Protein AF-A0A832FDM0-F1 (afdb_monomer_lite)

Foldseek 3Di:
DWDFAFLPDPVCQCVLAPPDRDPVSSVVSSVVCVVQQFGGFTQDDDDDDPPGHFNDDDQFWTWTFIAHPNDTDTDTHGHNPHPDPDPVVVPPDD

Radiu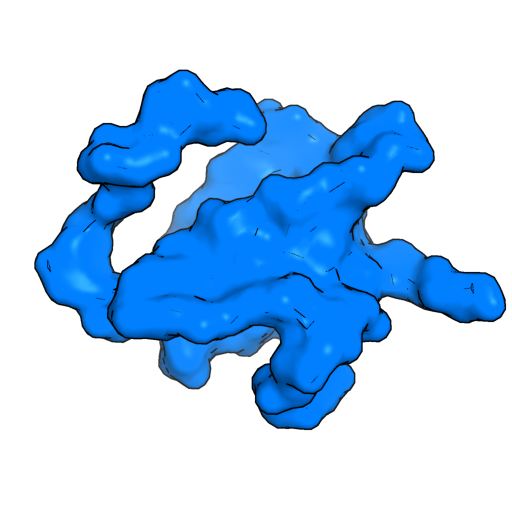s of gyration: 12.21 Å; chains: 1; bounding box: 26×28×33 Å

Structure (mmCIF, N/CA/C/O backbone):
data_AF-A0A832FDM0-F1
#
_entry.id   AF-A0A832FDM0-F1
#
loop_
_atom_site.group_PDB
_atom_site.id
_atom_site.type_symbol
_atom_site.label_atom_id
_atom_site.label_alt_id
_atom_site.label_comp_id
_atom_site.label_asym_id
_atom_site.label_entity_id
_atom_site.label_seq_id
_atom_site.pdbx_PDB_ins_code
_atom_site.Cartn_x
_atom_site.Cartn_y
_atom_site.Cartn_z
_atom_site.occupancy
_atom_site.B_iso_or_equiv
_atom_site.auth_seq_id
_atom_site.auth_comp_id
_atom_site.auth_asym_id
_atom_site.auth_atom_id
_atom_site.pdbx_PDB_model_num
ATOM 1 N N . MET A 1 1 ? -9.076 -12.095 15.304 1.00 57.69 1 MET A N 1
ATOM 2 C CA . MET A 1 1 ? -9.192 -10.662 14.962 1.00 57.69 1 MET A CA 1
ATOM 3 C C . MET A 1 1 ? -7.990 -10.331 14.092 1.00 57.69 1 MET A C 1
ATOM 5 O O . MET A 1 1 ? -6.893 -10.697 14.492 1.00 57.69 1 MET A O 1
ATOM 9 N N . VAL A 1 2 ? -8.180 -9.807 12.879 1.00 76.12 2 VAL A N 1
ATOM 10 C CA . VAL A 1 2 ? -7.055 -9.491 11.978 1.00 76.12 2 VAL A CA 1
ATOM 11 C C . VAL A 1 2 ? -6.505 -8.122 12.373 1.00 76.12 2 VAL A C 1
ATOM 13 O O . VAL A 1 2 ? -7.281 -7.185 12.542 1.00 76.12 2 VAL A O 1
ATOM 16 N N . GLU A 1 3 ? -5.193 -8.027 12.575 1.00 89.00 3 GLU A N 1
ATOM 17 C CA . GLU A 1 3 ? -4.510 -6.776 12.915 1.00 89.00 3 GLU A CA 1
ATOM 18 C C . GLU A 1 3 ? -4.542 -5.808 11.723 1.00 89.00 3 GLU A C 1
ATOM 20 O O . GLU A 1 3 ? -4.231 -6.197 10.594 1.00 89.00 3 GLU A O 1
ATOM 25 N N . VAL A 1 4 ? -4.905 -4.548 11.983 1.00 94.12 4 VAL A N 1
ATOM 26 C CA . VAL A 1 4 ? -4.707 -3.451 11.029 1.00 94.12 4 VAL A CA 1
ATOM 27 C C . VAL A 1 4 ? -3.284 -2.943 11.204 1.00 94.12 4 VAL A C 1
ATOM 29 O O . VAL A 1 4 ? -2.926 -2.425 12.259 1.00 94.12 4 VAL A O 1
ATOM 32 N N . ILE A 1 5 ? -2.478 -3.106 10.164 1.00 95.31 5 ILE A N 1
ATOM 33 C CA . ILE A 1 5 ? -1.091 -2.662 10.119 1.00 95.31 5 ILE A CA 1
ATOM 34 C C . ILE A 1 5 ? -1.087 -1.209 9.620 1.00 95.31 5 ILE A C 1
ATOM 36 O O . ILE A 1 5 ? -1.631 -0.959 8.540 1.00 95.31 5 ILE A O 1
ATOM 40 N N . PRO A 1 6 ? -0.519 -0.248 10.372 1.00 96.25 6 PRO A N 1
ATOM 41 C CA . PRO A 1 6 ? -0.456 1.153 9.953 1.00 96.25 6 PRO A CA 1
ATOM 42 C C . PRO A 1 6 ? 0.206 1.323 8.583 1.00 96.25 6 PRO A C 1
ATOM 44 O O . PRO A 1 6 ? 1.121 0.576 8.237 1.00 96.25 6 PRO A O 1
ATOM 47 N N . ILE A 1 7 ? -0.224 2.321 7.804 1.00 94.81 7 ILE A N 1
ATOM 48 C CA . ILE A 1 7 ? 0.266 2.489 6.424 1.00 94.81 7 ILE A CA 1
ATOM 49 C C . ILE A 1 7 ? 1.766 2.855 6.335 1.00 94.81 7 ILE A C 1
ATOM 51 O O . ILE A 1 7 ? 2.406 2.641 5.309 1.00 94.81 7 ILE A O 1
ATOM 55 N N . GLU A 1 8 ? 2.352 3.346 7.426 1.00 94.06 8 GLU A N 1
ATOM 56 C CA . GLU A 1 8 ? 3.776 3.701 7.526 1.00 94.06 8 GLU A CA 1
ATOM 57 C C . GLU A 1 8 ? 4.648 2.578 8.124 1.00 94.06 8 GLU A C 1
ATOM 59 O O . GLU A 1 8 ? 5.861 2.738 8.275 1.00 94.06 8 GLU A O 1
ATOM 64 N N . ASP A 1 9 ? 4.048 1.436 8.476 1.00 95.19 9 ASP A N 1
ATOM 65 C CA . ASP A 1 9 ? 4.738 0.324 9.129 1.00 95.19 9 ASP A CA 1
ATOM 66 C C . ASP A 1 9 ? 5.810 -0.304 8.218 1.00 95.19 9 ASP A C 1
ATOM 68 O O . ASP A 1 9 ? 5.608 -0.560 7.026 1.00 95.19 9 ASP A O 1
ATOM 72 N N . GLU A 1 10 ? 6.975 -0.612 8.788 1.00 91.69 10 GLU A N 1
ATOM 73 C CA . GLU A 1 10 ? 8.093 -1.177 8.032 1.00 91.69 10 GLU A CA 1
ATOM 74 C C . GLU A 1 10 ? 7.762 -2.522 7.378 1.00 91.69 10 GLU A C 1
ATOM 76 O O . GLU A 1 10 ? 8.275 -2.831 6.299 1.00 91.69 10 GLU A O 1
ATOM 81 N N . ARG A 1 11 ? 6.852 -3.296 7.983 1.00 90.44 11 ARG A N 1
ATOM 82 C CA . ARG A 1 11 ? 6.425 -4.617 7.504 1.00 90.44 11 ARG A CA 1
ATOM 83 C C . ARG A 1 11 ? 5.790 -4.569 6.116 1.00 90.44 11 ARG A C 1
ATOM 85 O O . ARG A 1 11 ? 5.791 -5.584 5.420 1.00 90.44 11 ARG A O 1
ATOM 92 N N . ILE A 1 12 ? 5.261 -3.417 5.698 1.00 92.38 12 ILE A N 1
ATOM 93 C CA . ILE A 1 12 ? 4.539 -3.279 4.427 1.00 92.38 12 ILE A CA 1
ATOM 94 C C . ILE A 1 12 ? 5.302 -2.480 3.369 1.00 92.38 12 ILE A C 1
ATOM 96 O O . ILE A 1 12 ? 4.866 -2.450 2.219 1.00 92.38 12 ILE A O 1
ATOM 100 N N . LYS A 1 13 ? 6.477 -1.922 3.692 1.00 93.94 13 LYS A N 1
ATOM 101 C CA . LYS A 1 13 ? 7.331 -1.180 2.743 1.00 93.94 13 LYS A CA 1
ATOM 102 C C . LYS A 1 13 ? 7.608 -1.967 1.461 1.00 93.94 13 LYS A C 1
ATOM 104 O O . LYS A 1 13 ? 7.411 -1.464 0.355 1.00 93.94 13 LYS A O 1
ATOM 109 N N . SER A 1 14 ? 8.009 -3.230 1.607 1.00 92.25 14 SER A N 1
ATOM 110 C CA . SER A 1 14 ? 8.292 -4.124 0.475 1.00 92.25 14 SER A CA 1
ATOM 111 C C . SER A 1 14 ? 7.040 -4.497 -0.317 1.00 92.25 14 SER A C 1
ATOM 113 O O . SER A 1 14 ? 7.132 -4.780 -1.507 1.00 92.25 14 SER A O 1
ATOM 115 N N . ILE A 1 15 ? 5.870 -4.487 0.324 1.00 94.00 15 ILE A N 1
ATOM 116 C CA . ILE A 1 15 ? 4.593 -4.774 -0.330 1.00 94.00 15 ILE A CA 1
ATOM 117 C C . ILE A 1 15 ? 4.127 -3.560 -1.135 1.00 94.00 15 ILE A C 1
ATOM 119 O O . ILE A 1 15 ? 3.816 -3.702 -2.312 1.00 94.00 15 ILE A O 1
ATOM 123 N N . LEU A 1 16 ? 4.172 -2.353 -0.565 1.00 93.88 16 LEU A N 1
ATOM 124 C CA . LEU A 1 16 ? 3.836 -1.107 -1.270 1.00 93.88 16 LEU A CA 1
ATOM 125 C C . LEU A 1 16 ? 4.789 -0.792 -2.439 1.00 93.88 16 LEU A C 1
ATOM 127 O O . LEU A 1 16 ? 4.460 -0.003 -3.322 1.00 93.88 16 LEU A O 1
ATOM 131 N N . SER A 1 17 ? 5.959 -1.429 -2.470 1.00 93.75 17 SER A N 1
ATOM 132 C CA . SER A 1 17 ? 6.940 -1.335 -3.554 1.00 93.75 17 SER A CA 1
ATOM 133 C C . SER A 1 17 ? 7.182 -2.687 -4.241 1.00 93.75 17 SER A C 1
ATOM 135 O O . SER A 1 17 ? 8.260 -2.954 -4.753 1.00 93.75 17 SER A O 1
ATOM 137 N N . TYR A 1 18 ? 6.194 -3.584 -4.242 1.00 92.69 18 TYR A N 1
ATOM 138 C CA . TYR A 1 18 ? 6.336 -4.909 -4.848 1.00 92.69 18 TYR A CA 1
ATOM 139 C C . TYR A 1 18 ? 6.583 -4.828 -6.372 1.00 92.69 18 TYR A C 1
ATOM 141 O O . TYR A 1 18 ? 5.922 -4.029 -7.040 1.00 92.69 18 TYR A O 1
ATOM 149 N N . PRO A 1 19 ? 7.428 -5.700 -6.964 1.00 90.44 19 PRO A N 1
ATOM 150 C CA . PRO A 1 19 ? 8.161 -6.803 -6.329 1.00 90.44 19 PRO A CA 1
ATOM 151 C C . PRO A 1 19 ? 9.515 -6.424 -5.726 1.00 90.44 19 PRO A C 1
ATOM 153 O O . PRO A 1 19 ? 10.017 -7.161 -4.879 1.00 90.44 19 PRO A O 1
ATOM 156 N N . HIS A 1 20 ? 10.102 -5.302 -6.141 1.00 90.62 20 HIS A N 1
ATOM 157 C CA . HIS A 1 20 ? 11.422 -4.861 -5.697 1.00 90.62 20 HIS A CA 1
ATOM 158 C C . HIS A 1 20 ? 11.320 -3.530 -4.976 1.00 90.62 20 HIS A C 1
ATOM 160 O O . HIS A 1 20 ? 10.811 -2.564 -5.546 1.00 90.62 20 HIS A O 1
ATOM 166 N N . PHE A 1 21 ? 11.861 -3.463 -3.758 1.00 92.31 21 PHE A N 1
ATOM 167 C CA . PHE A 1 21 ? 11.827 -2.232 -2.985 1.00 92.31 21 PHE A CA 1
ATOM 168 C C . PHE A 1 21 ? 12.598 -1.113 -3.692 1.00 92.31 21 PHE A C 1
ATOM 170 O O . PHE A 1 21 ? 13.826 -1.117 -3.757 1.00 92.31 21 PHE A O 1
ATOM 177 N N . LEU A 1 22 ? 11.846 -0.138 -4.193 1.00 93.81 22 LEU A N 1
ATOM 178 C CA . LEU A 1 22 ? 12.339 1.135 -4.693 1.00 93.81 22 LEU A CA 1
ATOM 179 C C . LEU A 1 22 ? 11.796 2.249 -3.804 1.00 93.81 22 LEU A C 1
ATOM 181 O O . LEU A 1 22 ? 10.578 2.418 -3.687 1.00 93.81 22 LEU A O 1
AT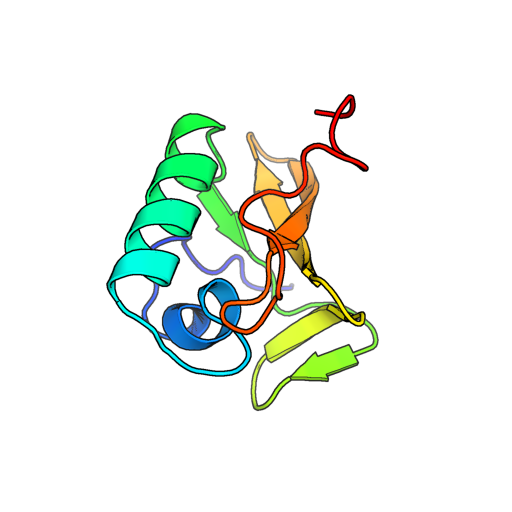OM 185 N N . GLU A 1 23 ? 12.695 3.021 -3.195 1.00 93.50 23 GLU A N 1
ATOM 186 C CA . GLU A 1 23 ? 12.324 4.056 -2.225 1.00 93.50 23 GLU A CA 1
ATOM 187 C C . GLU A 1 23 ? 11.418 5.129 -2.849 1.00 93.50 23 GLU A C 1
ATOM 189 O O . GLU A 1 23 ? 10.401 5.497 -2.267 1.00 93.50 23 GLU A O 1
ATOM 194 N N . ALA A 1 24 ? 11.739 5.585 -4.064 1.00 92.25 24 ALA A N 1
ATOM 195 C CA . ALA A 1 24 ? 10.939 6.583 -4.771 1.00 92.25 24 ALA A CA 1
ATOM 196 C C . ALA A 1 24 ? 9.513 6.084 -5.070 1.00 92.25 24 ALA A C 1
ATOM 198 O O . ALA A 1 24 ? 8.549 6.830 -4.912 1.00 92.25 24 ALA A O 1
ATOM 199 N N . HIS A 1 25 ? 9.372 4.811 -5.457 1.00 93.12 25 HIS A N 1
ATOM 200 C CA . HIS A 1 25 ? 8.065 4.197 -5.697 1.00 93.12 25 HIS A CA 1
ATOM 201 C C . HIS A 1 25 ? 7.272 4.057 -4.394 1.00 93.12 25 HIS A C 1
ATOM 203 O O . HIS A 1 25 ? 6.110 4.445 -4.342 1.00 93.12 25 HIS A O 1
ATOM 209 N N . TYR A 1 26 ? 7.915 3.564 -3.331 1.00 94.19 26 TYR A N 1
ATOM 210 C CA . TYR A 1 26 ? 7.312 3.455 -2.003 1.00 94.19 26 TYR A CA 1
ATOM 211 C C . TYR A 1 26 ? 6.794 4.807 -1.507 1.00 94.19 26 TYR A C 1
ATOM 213 O O . TYR A 1 26 ? 5.629 4.908 -1.139 1.00 94.19 26 TYR A O 1
ATOM 221 N N . LYS A 1 27 ? 7.633 5.852 -1.546 1.00 94.62 27 LYS A N 1
ATOM 222 C CA . LYS A 1 27 ? 7.265 7.204 -1.101 1.00 94.62 27 LYS A CA 1
ATOM 223 C C . LYS A 1 27 ? 6.073 7.749 -1.883 1.00 94.62 27 LYS A C 1
ATOM 225 O O . LYS A 1 27 ? 5.183 8.338 -1.281 1.00 94.62 27 LYS A O 1
ATOM 230 N N . LYS A 1 28 ? 6.033 7.516 -3.199 1.00 93.81 28 LYS A N 1
ATOM 231 C CA . LYS A 1 28 ? 4.900 7.909 -4.042 1.00 93.81 28 LYS A CA 1
ATOM 232 C C . LYS A 1 28 ? 3.615 7.190 -3.628 1.00 93.81 28 LYS A C 1
ATOM 234 O O . LYS A 1 28 ? 2.636 7.851 -3.322 1.00 93.81 28 LYS A O 1
ATOM 239 N N . VAL A 1 29 ? 3.637 5.858 -3.561 1.00 94.00 29 VAL A N 1
ATOM 240 C CA . VAL A 1 29 ? 2.461 5.062 -3.171 1.00 94.00 29 VAL A CA 1
ATOM 241 C C . VAL A 1 29 ? 1.985 5.427 -1.766 1.00 94.00 29 VAL A C 1
ATOM 243 O O . VAL A 1 29 ? 0.788 5.572 -1.551 1.00 94.00 29 VAL A O 1
ATOM 246 N N . LEU A 1 30 ? 2.906 5.595 -0.815 1.00 95.00 30 LEU A N 1
ATOM 247 C CA . LEU A 1 30 ? 2.577 6.014 0.544 1.00 95.00 30 LEU A CA 1
ATOM 248 C C . LEU A 1 30 ? 1.893 7.385 0.548 1.00 95.00 30 LEU A C 1
ATOM 250 O O . LEU A 1 30 ? 0.857 7.535 1.181 1.00 95.00 30 LEU A O 1
ATOM 254 N N . SER A 1 31 ? 2.448 8.359 -0.179 1.00 94.50 31 SER A N 1
ATOM 255 C CA . SER A 1 31 ? 1.858 9.695 -0.303 1.00 94.50 31 SER A CA 1
ATOM 256 C C . SER A 1 31 ? 0.447 9.633 -0.889 1.00 94.50 31 SER A C 1
ATOM 258 O O . SER A 1 31 ? -0.461 10.225 -0.315 1.00 94.50 31 SER A O 1
ATOM 260 N N . ASP A 1 32 ? 0.254 8.882 -1.978 1.00 93.94 32 ASP A N 1
ATOM 261 C CA . ASP A 1 32 ? -1.045 8.733 -2.645 1.00 93.94 32 ASP A CA 1
ATOM 262 C C . ASP A 1 32 ? -2.092 8.122 -1.686 1.00 93.94 32 ASP A C 1
ATOM 264 O O . ASP A 1 32 ? -3.211 8.617 -1.567 1.00 93.94 32 ASP A O 1
ATOM 268 N N . LEU A 1 33 ? -1.730 7.062 -0.952 1.00 94.31 33 LEU A N 1
ATOM 269 C CA . LEU A 1 33 ? -2.631 6.390 -0.007 1.00 94.31 33 LEU A CA 1
ATOM 270 C C . LEU A 1 33 ? -2.960 7.258 1.214 1.00 94.31 33 LEU A C 1
ATOM 272 O O . LEU A 1 33 ? -4.112 7.284 1.652 1.00 94.31 33 LEU A O 1
ATOM 276 N N . THR A 1 34 ? -1.971 7.980 1.742 1.00 93.31 34 THR A N 1
ATOM 277 C CA . THR A 1 34 ? -2.167 8.922 2.848 1.00 93.31 34 THR A CA 1
ATOM 278 C C . THR A 1 34 ? -3.070 10.083 2.434 1.00 93.31 34 THR A C 1
ATOM 280 O O . THR A 1 34 ? -3.945 10.463 3.207 1.00 93.31 34 THR A O 1
ATOM 283 N N . GLU A 1 35 ? -2.926 10.610 1.213 1.00 94.19 35 GLU A N 1
ATOM 284 C CA . GLU A 1 35 ? -3.786 11.680 0.685 1.00 94.19 35 GLU A CA 1
ATOM 285 C C . GLU A 1 35 ? -5.246 11.225 0.518 1.00 94.19 35 GLU A C 1
ATOM 287 O O . GLU A 1 35 ? -6.170 11.977 0.823 1.00 94.19 35 GLU A O 1
ATOM 292 N N . ILE A 1 36 ? -5.467 9.963 0.130 1.00 92.94 36 ILE A N 1
ATOM 293 C CA . ILE A 1 36 ? -6.803 9.340 0.075 1.00 92.94 36 ILE A CA 1
ATOM 294 C C . ILE A 1 36 ? -7.381 9.089 1.487 1.00 92.94 36 ILE A C 1
ATOM 296 O O . ILE A 1 36 ? -8.589 8.909 1.647 1.00 92.94 36 ILE A O 1
ATOM 300 N N . GLY A 1 37 ? -6.543 9.100 2.530 1.00 95.38 37 GLY A N 1
ATOM 301 C CA . GLY A 1 37 ? -6.941 8.890 3.926 1.00 95.38 37 GLY A CA 1
ATOM 302 C C . GLY A 1 37 ? -6.872 7.435 4.393 1.00 95.38 37 GLY A C 1
ATOM 303 O O . GLY A 1 37 ? -7.455 7.084 5.422 1.00 95.38 37 GLY A O 1
ATOM 304 N N . VAL A 1 38 ? -6.181 6.565 3.651 1.00 96.56 38 VAL A N 1
ATOM 305 C CA . VAL A 1 38 ? -5.958 5.174 4.060 1.00 96.56 38 VAL A CA 1
ATOM 306 C C . VAL A 1 38 ? -5.094 5.160 5.317 1.00 96.56 38 VAL A C 1
ATOM 308 O O . VAL A 1 38 ? -3.955 5.615 5.306 1.00 96.56 38 VAL A O 1
ATOM 311 N N . SER A 1 39 ? -5.612 4.591 6.403 1.00 95.50 39 SER A N 1
ATOM 312 C CA . SER A 1 39 ? -4.913 4.557 7.692 1.00 95.50 39 SER A CA 1
ATOM 313 C C . SER A 1 39 ? -4.073 3.293 7.890 1.00 95.50 39 SER A C 1
ATOM 315 O O . SER A 1 39 ? -3.205 3.243 8.760 1.00 95.50 39 SER A O 1
ATOM 317 N N . GLY A 1 40 ? -4.335 2.242 7.113 1.00 96.25 40 GLY A N 1
ATOM 318 C CA . GLY A 1 40 ? -3.606 0.986 7.231 1.00 96.25 40 GLY A CA 1
ATOM 319 C C . GLY A 1 40 ? -4.044 -0.078 6.240 1.00 96.25 40 GLY A C 1
ATOM 320 O O . GLY A 1 40 ? -4.913 0.138 5.397 1.00 96.25 40 GLY A O 1
ATOM 321 N N . VAL A 1 41 ? -3.429 -1.247 6.363 1.00 96.00 41 VAL A N 1
ATOM 322 C CA . VAL A 1 41 ? -3.701 -2.435 5.553 1.00 96.00 41 VAL A CA 1
ATOM 323 C C . VAL A 1 41 ? -3.808 -3.670 6.435 1.00 96.00 41 VAL A C 1
ATOM 325 O O . VAL A 1 41 ? -3.297 -3.713 7.550 1.00 96.00 41 VAL A O 1
ATOM 328 N N . LEU A 1 42 ? -4.458 -4.705 5.925 1.00 95.50 42 LEU A N 1
ATOM 329 C CA . LEU A 1 42 ? -4.599 -5.988 6.590 1.00 95.50 42 LEU A CA 1
ATOM 330 C C . LEU A 1 42 ? -3.882 -7.059 5.772 1.00 95.50 42 LEU A C 1
ATOM 332 O O . LEU A 1 42 ? -4.049 -7.145 4.554 1.00 95.50 42 LEU A O 1
ATOM 336 N N . SER A 1 43 ? -3.118 -7.909 6.457 1.00 94.62 43 SER A N 1
ATOM 337 C CA . SER A 1 43 ? -2.531 -9.112 5.859 1.00 94.62 43 SER A CA 1
ATOM 338 C C . SER A 1 43 ? -3.620 -10.174 5.702 1.00 94.62 43 SER A C 1
ATOM 340 O O . SER A 1 43 ? -3.799 -11.056 6.545 1.00 94.62 43 SER A O 1
ATOM 342 N N . GLN A 1 44 ? -4.405 -10.051 4.634 1.00 93.81 44 GLN A N 1
ATOM 343 C CA . GLN A 1 44 ? -5.557 -10.900 4.358 1.00 93.81 44 GLN A CA 1
ATOM 344 C C . GLN A 1 44 ? -5.738 -11.120 2.853 1.00 93.81 44 GLN A C 1
ATOM 346 O O . GLN A 1 44 ? -5.563 -10.219 2.03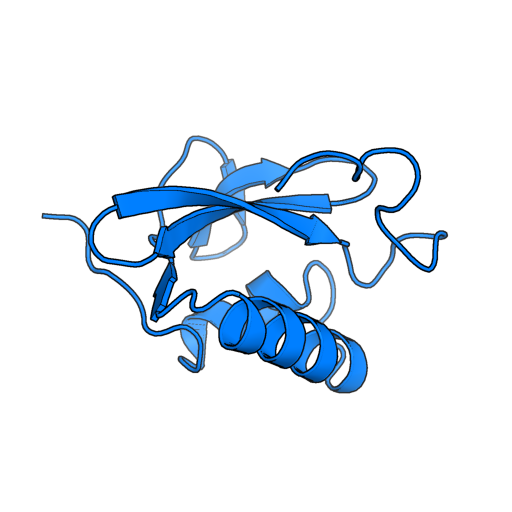7 1.00 93.81 44 GLN A O 1
ATOM 351 N N . GLY A 1 45 ? -6.135 -12.339 2.491 1.00 92.38 45 GLY A N 1
ATOM 352 C CA . GLY A 1 45 ? -6.433 -12.731 1.118 1.00 92.38 45 GLY A CA 1
ATOM 353 C C . GLY A 1 45 ? -5.921 -14.129 0.786 1.00 92.38 45 GLY A C 1
ATOM 354 O O . GLY A 1 45 ? -5.364 -14.825 1.640 1.00 92.38 45 GLY A O 1
ATOM 355 N N . GLY A 1 46 ? -6.154 -14.548 -0.458 1.00 93.44 46 GLY A N 1
ATOM 356 C CA . GLY A 1 46 ? -5.778 -15.876 -0.952 1.00 93.44 46 GLY A CA 1
ATOM 357 C C . GLY A 1 46 ? -4.355 -15.961 -1.508 1.00 93.44 46 GLY A C 1
ATOM 358 O O . GLY A 1 46 ? -3.865 -17.061 -1.745 1.00 93.44 46 GLY A O 1
ATOM 359 N N . VAL A 1 47 ? -3.682 -14.825 -1.720 1.00 93.62 47 VAL A N 1
ATOM 360 C CA . VAL A 1 47 ? -2.351 -14.774 -2.336 1.00 93.62 47 VAL A CA 1
ATOM 361 C C . VAL A 1 47 ? -1.308 -14.409 -1.285 1.00 93.62 47 VAL A C 1
ATOM 363 O O . VAL A 1 47 ? -1.370 -13.334 -0.697 1.00 93.62 47 VAL A O 1
ATOM 366 N N . SER A 1 48 ? -0.320 -15.277 -1.074 1.00 92.94 48 SER A N 1
ATOM 367 C CA . SER A 1 48 ? 0.815 -14.992 -0.188 1.00 92.94 48 SER A CA 1
ATOM 368 C C . SER A 1 48 ? 1.969 -14.356 -0.966 1.00 92.94 48 SER A C 1
ATOM 370 O O . SER A 1 48 ? 2.461 -14.932 -1.938 1.00 92.94 48 SER A O 1
ATOM 372 N N . LEU A 1 49 ? 2.418 -13.183 -0.522 1.00 90.19 49 LEU A N 1
ATOM 373 C CA . LEU A 1 49 ? 3.618 -12.492 -0.986 1.00 90.19 49 LEU A CA 1
ATOM 374 C C . LEU A 1 49 ? 4.604 -12.392 0.181 1.00 90.19 49 LEU A C 1
ATOM 376 O O . LEU A 1 49 ? 4.431 -11.569 1.078 1.00 90.19 49 LEU A O 1
ATOM 380 N N . ALA A 1 50 ? 5.629 -13.250 0.177 1.00 82.12 50 ALA A N 1
ATOM 381 C CA . ALA A 1 50 ? 6.534 -13.432 1.314 1.00 82.12 50 ALA A CA 1
ATOM 382 C C . ALA A 1 50 ? 5.746 -13.653 2.624 1.00 82.12 50 ALA A C 1
ATOM 384 O O . ALA A 1 50 ? 5.070 -14.671 2.759 1.00 82.12 50 ALA A O 1
ATOM 385 N N . ASN A 1 51 ? 5.778 -12.687 3.548 1.00 86.06 51 ASN A N 1
ATOM 386 C CA . ASN A 1 51 ? 5.146 -12.776 4.869 1.00 86.06 51 ASN A CA 1
ATOM 387 C C . ASN A 1 51 ? 3.786 -12.057 4.946 1.00 86.06 51 ASN A C 1
ATOM 389 O O . ASN A 1 51 ? 3.220 -11.920 6.030 1.00 86.06 51 ASN A O 1
ATOM 393 N N . PHE A 1 52 ? 3.263 -11.574 3.817 1.00 92.50 52 PHE A N 1
ATOM 394 C CA . PHE A 1 52 ? 2.043 -10.775 3.763 1.00 92.50 52 PHE A CA 1
ATOM 395 C C . PHE A 1 52 ? 1.012 -11.401 2.819 1.00 92.50 52 PHE A C 1
ATOM 397 O O . PHE A 1 52 ? 1.349 -11.849 1.722 1.00 92.50 52 PHE A O 1
ATOM 404 N N . LYS A 1 53 ? -0.259 -11.434 3.229 1.00 94.69 53 LYS A N 1
ATOM 405 C CA . LYS A 1 53 ? -1.361 -11.931 2.397 1.00 94.69 53 LYS A CA 1
ATOM 406 C C . LYS A 1 53 ? -2.086 -10.778 1.720 1.00 94.69 53 LYS A C 1
ATOM 408 O O . LYS A 1 53 ? -2.423 -9.792 2.364 1.00 94.69 53 LYS A O 1
ATOM 413 N N . VAL A 1 54 ? -2.329 -10.928 0.424 1.00 95.19 54 VAL A N 1
ATOM 414 C CA . VAL A 1 54 ? -2.975 -9.934 -0.436 1.00 95.19 54 VAL A CA 1
ATOM 415 C C . VAL A 1 54 ? -4.195 -10.544 -1.128 1.00 95.19 54 VAL A C 1
ATOM 417 O O . VAL A 1 54 ? -4.293 -11.766 -1.294 1.00 95.19 54 VAL A O 1
ATOM 420 N N . LEU A 1 55 ? -5.131 -9.697 -1.554 1.00 95.56 55 LEU A N 1
ATOM 421 C CA . LEU A 1 55 ? -6.351 -10.113 -2.251 1.00 95.56 55 LEU A CA 1
ATOM 422 C C . LEU A 1 55 ? -6.049 -10.623 -3.665 1.00 95.56 55 LEU A C 1
ATOM 424 O O . LEU A 1 55 ? -6.692 -11.557 -4.135 1.00 95.56 55 LEU A O 1
ATOM 428 N N . GLY A 1 56 ? -5.048 -10.042 -4.332 1.00 93.12 56 GLY A N 1
ATOM 429 C CA . GLY A 1 56 ? -4.651 -10.446 -5.677 1.00 93.12 56 GLY A CA 1
ATOM 430 C C . GLY A 1 56 ? -3.315 -9.861 -6.126 1.00 93.12 56 GLY A C 1
ATOM 431 O O . GLY A 1 56 ? -2.816 -8.889 -5.564 1.00 93.12 56 GLY A O 1
ATOM 432 N N . LYS A 1 57 ? -2.737 -10.450 -7.175 1.00 90.69 57 LYS A N 1
ATOM 433 C CA . LYS A 1 57 ? -1.573 -9.917 -7.898 1.00 90.69 57 LYS A CA 1
ATOM 434 C C . LYS A 1 57 ? -1.739 -10.173 -9.390 1.00 90.69 57 LYS A C 1
ATOM 436 O O . LYS A 1 57 ? -2.250 -11.221 -9.777 1.00 90.69 57 LYS A O 1
ATOM 441 N N . GLY A 1 58 ? -1.268 -9.253 -10.218 1.00 86.56 58 GLY A N 1
ATOM 442 C CA . GLY A 1 58 ? -1.282 -9.389 -11.672 1.00 86.56 58 GLY A CA 1
ATOM 443 C C . GLY A 1 58 ? 0.011 -8.901 -12.312 1.00 86.56 58 GLY A C 1
ATOM 444 O O . GLY A 1 58 ? 0.997 -8.603 -11.631 1.00 86.56 58 GLY A O 1
ATOM 445 N N . CYS A 1 59 ? -0.010 -8.792 -13.640 1.00 83.00 59 CYS A N 1
ATOM 446 C CA . CYS A 1 59 ? 1.116 -8.268 -14.416 1.00 83.00 59 CYS A CA 1
ATOM 447 C C . CYS A 1 59 ? 1.447 -6.815 -14.067 1.00 83.00 59 CYS A C 1
ATOM 449 O O . CYS A 1 59 ? 2.576 -6.393 -14.269 1.00 83.00 59 CYS A O 1
ATOM 451 N N . VAL A 1 60 ? 0.479 -6.054 -13.545 1.00 85.38 60 VAL A N 1
ATOM 452 C CA . VAL A 1 60 ? 0.624 -4.599 -13.432 1.00 85.38 60 VAL A CA 1
ATOM 453 C C . VAL A 1 60 ? 0.401 -4.039 -12.035 1.00 85.38 60 VAL A C 1
ATOM 455 O O . VAL A 1 60 ? 0.713 -2.882 -11.783 1.00 85.38 60 VAL A O 1
ATOM 458 N N . GLY A 1 61 ? -0.127 -4.833 -11.112 1.00 90.25 61 GLY A N 1
ATOM 459 C CA . GLY A 1 61 ? -0.455 -4.355 -9.777 1.00 90.25 61 GLY A CA 1
ATOM 460 C C . GLY A 1 61 ? -0.605 -5.482 -8.771 1.00 90.25 61 GLY A C 1
ATOM 461 O O . GLY A 1 61 ? -0.689 -6.660 -9.136 1.00 90.25 61 GLY A O 1
ATOM 462 N N . ILE A 1 62 ? -0.678 -5.087 -7.510 1.00 93.06 62 ILE A N 1
ATOM 463 C CA . ILE A 1 62 ? -1.122 -5.913 -6.391 1.00 93.06 62 ILE A CA 1
ATOM 464 C C . ILE A 1 62 ? -2.404 -5.313 -5.814 1.00 93.06 62 ILE A C 1
ATOM 466 O O . ILE A 1 62 ? -2.642 -4.113 -5.940 1.00 93.06 62 ILE A O 1
ATOM 470 N N . VAL A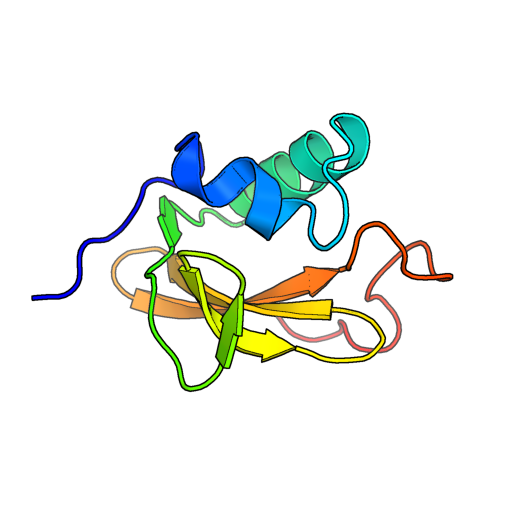 1 63 ? -3.237 -6.149 -5.204 1.00 95.12 63 VAL A N 1
ATOM 471 C CA . VAL A 1 63 ? -4.486 -5.733 -4.563 1.00 95.12 63 VAL A CA 1
ATOM 472 C C . VAL A 1 63 ? -4.414 -6.086 -3.085 1.00 95.12 63 VAL A C 1
ATOM 474 O O . VAL A 1 63 ? -4.363 -7.264 -2.736 1.00 95.12 63 VAL A O 1
ATOM 477 N N . LEU A 1 64 ? -4.398 -5.071 -2.228 1.00 95.19 64 LEU A N 1
ATOM 478 C CA . LEU A 1 64 ? -4.331 -5.181 -0.771 1.00 95.19 64 LEU A CA 1
ATOM 479 C C . LEU A 1 64 ? -5.715 -4.966 -0.161 1.00 95.19 64 LEU A C 1
ATOM 481 O O . LEU A 1 64 ? -6.563 -4.308 -0.761 1.00 95.19 64 LEU A O 1
ATOM 485 N N . LEU A 1 65 ? -5.928 -5.481 1.049 1.00 96.31 65 LEU A N 1
ATOM 486 C CA . LEU A 1 65 ? -7.059 -5.067 1.872 1.00 96.31 65 LEU A CA 1
ATOM 487 C C . LEU A 1 65 ? -6.621 -3.857 2.706 1.00 96.31 65 LEU A C 1
ATOM 489 O O . LEU A 1 65 ? -5.759 -3.985 3.568 1.00 96.31 65 LEU A O 1
ATOM 493 N N . GLY A 1 66 ? -7.165 -2.684 2.405 1.00 95.75 66 GLY A N 1
ATOM 494 C CA . GLY A 1 66 ? -6.923 -1.426 3.103 1.00 95.75 66 GLY A CA 1
ATOM 495 C C . GLY A 1 66 ? -7.965 -1.125 4.170 1.00 95.75 66 GLY A C 1
ATOM 496 O O . GLY A 1 66 ? -9.031 -1.738 4.205 1.00 95.75 66 GLY A O 1
ATOM 497 N N . PHE A 1 67 ? -7.663 -0.139 5.007 1.00 95.19 67 PHE A N 1
ATOM 498 C CA . PHE A 1 67 ? -8.566 0.415 6.005 1.00 95.19 67 PHE A CA 1
ATOM 499 C C . PHE A 1 67 ? -8.685 1.930 5.808 1.00 95.19 67 PHE A C 1
ATOM 501 O O . PHE A 1 67 ? -7.685 2.644 5.866 1.00 95.19 67 PHE A O 1
ATOM 508 N N . LEU A 1 68 ? -9.902 2.407 5.551 1.00 94.56 68 LEU A N 1
ATOM 509 C CA . LEU A 1 68 ? -10.224 3.804 5.261 1.00 94.56 68 LEU A CA 1
ATOM 510 C C . LEU A 1 68 ? -11.473 4.195 6.053 1.00 94.56 68 LEU A C 1
ATOM 512 O O . LEU A 1 68 ? -12.539 3.610 5.861 1.00 94.56 68 LEU A O 1
ATOM 516 N N . GLY A 1 69 ? -11.348 5.167 6.961 1.00 90.12 69 GLY A N 1
ATOM 517 C CA . GLY A 1 69 ? -12.490 5.702 7.714 1.00 90.12 69 GLY A CA 1
ATOM 518 C C . GLY A 1 69 ? -13.315 4.643 8.461 1.00 90.12 69 GLY A C 1
ATOM 519 O O . GLY A 1 69 ? -14.536 4.744 8.507 1.00 90.12 69 GLY A O 1
ATOM 520 N N . GLY A 1 70 ? -12.674 3.594 8.991 1.00 90.00 70 GLY A N 1
ATOM 521 C CA . GLY A 1 70 ? -13.358 2.495 9.686 1.00 90.00 70 GLY A CA 1
ATOM 522 C C . GLY A 1 70 ? -13.814 1.336 8.789 1.00 90.00 70 GLY A C 1
ATOM 523 O O . GLY A 1 70 ? -14.247 0.308 9.305 1.00 90.00 70 GLY A O 1
ATOM 524 N N . ASN A 1 71 ? -13.698 1.473 7.467 1.00 93.75 71 ASN A N 1
ATOM 525 C CA . ASN A 1 71 ? -14.147 0.480 6.495 1.00 93.75 71 ASN A CA 1
ATOM 526 C C . ASN A 1 71 ? -12.973 -0.251 5.844 1.00 93.75 71 ASN A C 1
ATOM 528 O O . ASN A 1 71 ? -11.904 0.319 5.624 1.00 93.75 71 ASN A O 1
ATOM 532 N N . GLN A 1 72 ? -13.198 -1.513 5.485 1.00 95.00 72 GLN A N 1
ATOM 533 C CA . GLN A 1 72 ? -12.261 -2.278 4.670 1.00 95.00 72 GLN A CA 1
ATOM 534 C C . GLN A 1 72 ? -12.479 -1.975 3.185 1.00 95.00 72 GLN A C 1
ATOM 536 O O . GLN A 1 72 ? -13.604 -2.047 2.696 1.00 95.00 72 GLN A O 1
ATOM 541 N N . VAL A 1 73 ? -11.401 -1.665 2.466 1.00 95.44 73 VAL A N 1
ATOM 542 C CA . VAL A 1 73 ? -11.425 -1.312 1.036 1.00 95.44 73 VAL A CA 1
ATOM 543 C C . VAL A 1 73 ? -10.397 -2.131 0.260 1.00 95.44 73 VAL A C 1
ATOM 545 O O . VAL A 1 73 ? -9.401 -2.576 0.823 1.00 95.44 73 VAL A O 1
ATOM 548 N N . ALA A 1 74 ? -10.606 -2.346 -1.038 1.00 95.56 74 ALA A N 1
ATOM 549 C CA . ALA A 1 74 ? -9.591 -2.962 -1.889 1.00 95.56 74 ALA A CA 1
ATOM 550 C C . ALA A 1 74 ? -8.655 -1.877 -2.441 1.00 95.56 74 ALA A C 1
ATOM 552 O O . ALA A 1 74 ? -9.102 -0.978 -3.144 1.00 95.56 74 ALA A O 1
ATOM 553 N N . LEU A 1 75 ? -7.358 -1.973 -2.155 1.00 94.12 75 LEU A N 1
ATOM 554 C CA . LEU A 1 75 ? -6.351 -1.027 -2.637 1.00 94.12 75 LEU A CA 1
ATOM 555 C C . LEU A 1 75 ? -5.558 -1.651 -3.773 1.00 94.12 75 LEU A C 1
ATOM 557 O O . LEU A 1 75 ? -4.821 -2.616 -3.562 1.00 94.12 75 LEU A O 1
ATOM 561 N N . LYS A 1 76 ? -5.673 -1.091 -4.976 1.00 92.75 76 LYS A N 1
ATOM 562 C CA . LYS A 1 76 ? -4.872 -1.523 -6.121 1.00 92.75 76 LYS A CA 1
ATOM 563 C C . LYS A 1 76 ? -3.628 -0.651 -6.233 1.00 92.75 76 LYS A C 1
ATOM 565 O O . LYS A 1 76 ? -3.711 0.521 -6.577 1.00 92.75 76 LYS A O 1
ATOM 570 N N . VAL A 1 77 ? -2.471 -1.248 -5.976 1.00 91.25 77 VAL A N 1
ATOM 571 C CA . VAL A 1 77 ? -1.168 -0.580 -6.024 1.00 91.25 77 VAL A CA 1
ATOM 572 C C . VAL A 1 77 ? -0.428 -1.031 -7.279 1.00 91.25 77 VAL A C 1
ATOM 574 O O . VAL A 1 77 ? -0.396 -2.223 -7.597 1.00 91.25 77 VAL A O 1
ATOM 577 N N . LEU A 1 78 ? 0.137 -0.080 -8.025 1.00 90.56 78 LEU A N 1
ATOM 578 C CA . LEU A 1 78 ? 0.971 -0.369 -9.192 1.00 90.56 78 LEU A CA 1
ATOM 579 C C . LEU A 1 78 ? 2.248 -1.088 -8.743 1.00 90.56 78 LEU A C 1
ATOM 581 O O . LEU A 1 78 ? 2.800 -0.778 -7.693 1.00 90.56 78 LEU A O 1
ATOM 585 N N . ARG A 1 79 ? 2.723 -2.051 -9.533 1.00 91.69 79 ARG A N 1
ATOM 586 C CA . ARG A 1 79 ? 4.016 -2.682 -9.255 1.00 91.69 79 ARG A CA 1
ATOM 587 C C . ARG A 1 79 ? 5.173 -1.756 -9.616 1.00 91.69 79 ARG A C 1
ATOM 589 O O . ARG A 1 79 ? 5.098 -1.044 -10.615 1.00 91.69 79 ARG A O 1
ATOM 596 N N . SER A 1 80 ? 6.270 -1.858 -8.871 1.00 88.38 80 SER A N 1
ATOM 597 C CA . SER A 1 80 ? 7.490 -1.085 -9.118 1.00 88.38 80 SER A CA 1
ATOM 598 C C . SER A 1 80 ? 8.191 -1.442 -10.435 1.00 88.38 80 SER A C 1
ATOM 600 O O . SER A 1 80 ? 8.908 -0.610 -10.983 1.00 88.38 80 SER A O 1
ATOM 602 N N . ASP A 1 81 ? 7.946 -2.641 -10.972 1.00 87.94 81 ASP A N 1
ATOM 603 C CA . ASP A 1 81 ? 8.477 -3.138 -12.248 1.00 87.94 81 ASP A CA 1
ATOM 604 C C . ASP A 1 81 ? 7.487 -3.018 -13.421 1.00 87.94 81 ASP A C 1
ATOM 606 O O . ASP A 1 81 ? 7.733 -3.552 -14.502 1.00 87.94 81 ASP A O 1
ATOM 610 N N . ALA A 1 82 ? 6.347 -2.350 -13.228 1.00 83.81 82 ALA A N 1
ATOM 611 C CA . ALA A 1 82 ? 5.380 -2.174 -14.301 1.00 83.81 82 ALA A CA 1
ATOM 612 C C . ALA A 1 82 ? 5.936 -1.239 -15.390 1.00 83.81 82 ALA A C 1
ATOM 614 O O . ALA A 1 82 ? 6.326 -0.109 -15.114 1.00 83.81 82 ALA A O 1
ATOM 615 N N . ASP A 1 83 ? 5.851 -1.664 -16.654 1.00 74.25 83 ASP A N 1
ATOM 616 C CA . ASP A 1 83 ? 6.273 -0.887 -17.837 1.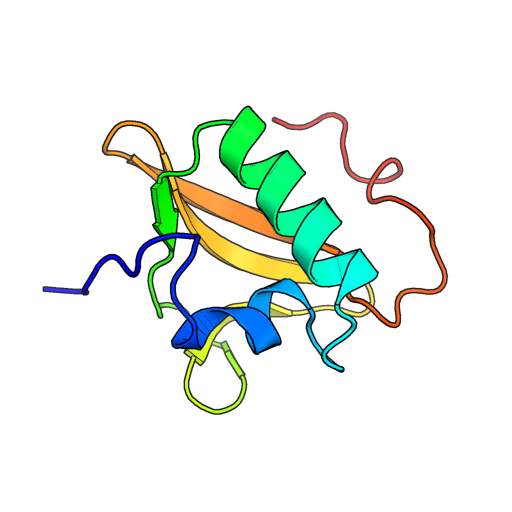00 74.25 83 ASP A CA 1
ATOM 617 C C . ASP A 1 83 ? 5.452 0.410 -18.059 1.00 74.25 83 ASP A C 1
ATOM 619 O O . ASP A 1 83 ? 5.733 1.227 -18.933 1.00 74.25 83 ASP A O 1
ATOM 623 N N . ARG A 1 84 ? 4.419 0.647 -17.2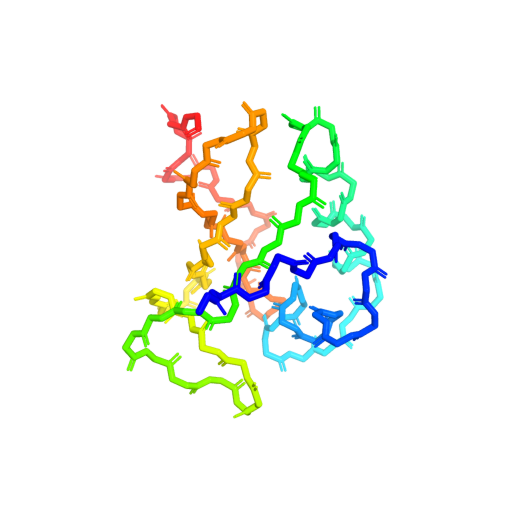37 1.00 71.88 84 ARG A N 1
ATOM 624 C CA . ARG A 1 84 ? 3.550 1.830 -17.302 1.00 71.88 84 ARG A CA 1
ATOM 625 C C . ARG A 1 84 ? 3.742 2.743 -16.096 1.00 71.88 84 ARG A C 1
ATOM 627 O O . ARG A 1 84 ? 3.865 2.283 -14.972 1.00 71.88 84 ARG A O 1
ATOM 634 N N . LYS A 1 85 ? 3.648 4.058 -16.320 1.00 67.19 85 LYS A N 1
ATOM 635 C CA . LYS A 1 85 ? 3.839 5.091 -15.279 1.00 67.19 85 LYS A CA 1
ATOM 636 C C . LYS A 1 85 ? 2.637 5.297 -14.344 1.00 67.19 85 LYS A C 1
ATOM 638 O O . LYS A 1 85 ? 2.769 5.981 -13.329 1.00 67.19 85 LYS A O 1
ATOM 643 N N . SER A 1 86 ? 1.460 4.777 -14.697 1.00 65.06 86 SER A N 1
ATOM 644 C CA . SER A 1 86 ? 0.230 4.971 -13.924 1.00 65.06 86 SER A CA 1
ATOM 645 C C . SER A 1 86 ? -0.796 3.863 -14.160 1.00 65.06 86 SER A C 1
ATOM 647 O O . SER A 1 86 ? -0.778 3.161 -15.174 1.00 65.06 86 SER A O 1
ATOM 649 N N . LEU A 1 87 ? -1.741 3.746 -13.226 1.00 64.44 87 LEU A N 1
ATOM 650 C CA . LEU A 1 87 ? -2.941 2.915 -13.352 1.00 64.44 87 LEU A CA 1
ATOM 651 C C . LEU A 1 87 ? -4.035 3.572 -14.215 1.00 64.44 87 LEU A C 1
ATOM 653 O O . LEU A 1 87 ? -5.134 3.039 -14.293 1.00 64.44 87 LEU A O 1
ATOM 657 N N . GLY A 1 88 ? -3.755 4.692 -14.896 1.00 56.12 88 GLY A N 1
ATOM 658 C CA . GLY A 1 88 ? -4.773 5.536 -15.540 1.00 56.12 88 GLY A CA 1
ATOM 659 C C . GLY A 1 88 ? -5.626 4.848 -16.613 1.00 56.12 88 GLY A C 1
ATOM 660 O O . GLY A 1 88 ? -6.726 5.302 -16.893 1.00 56.12 88 GLY A O 1
ATOM 661 N N . ARG A 1 89 ? -5.174 3.717 -17.176 1.00 56.38 89 ARG A N 1
ATOM 662 C CA . ARG A 1 89 ? -5.985 2.917 -18.114 1.00 56.38 89 ARG A CA 1
ATOM 663 C C . ARG A 1 89 ? -7.060 2.060 -17.419 1.00 56.38 89 ARG A C 1
ATOM 665 O O . ARG A 1 89 ? -7.932 1.531 -18.089 1.00 56.38 89 ARG A O 1
ATOM 672 N N . GLU A 1 90 ? -6.993 1.925 -16.096 1.00 55.53 90 GLU A N 1
ATOM 673 C CA . GLU A 1 90 ? -7.930 1.167 -15.253 1.00 55.53 90 GLU A CA 1
ATOM 674 C C . GLU A 1 90 ? -8.529 2.023 -14.111 1.00 55.53 90 GLU A C 1
ATOM 676 O O . GLU A 1 90 ? -9.190 1.477 -13.235 1.00 55.53 90 GLU A O 1
ATOM 681 N N . GLY A 1 91 ? -8.294 3.343 -14.094 1.00 45.78 91 GLY A N 1
ATOM 682 C CA . GLY A 1 91 ? -8.458 4.202 -12.910 1.00 45.78 91 GLY A CA 1
ATOM 683 C C . GLY A 1 91 ? -9.396 5.397 -13.080 1.00 45.78 91 GLY A C 1
ATOM 684 O O . GLY A 1 91 ? -9.063 6.496 -12.657 1.00 45.78 91 GLY A O 1
ATOM 685 N N . GLY A 1 92 ? -10.563 5.179 -13.684 1.00 36.81 92 GLY A N 1
ATOM 686 C CA . GLY A 1 92 ? -11.749 6.005 -13.436 1.00 36.81 92 GLY A CA 1
ATOM 687 C C . GLY A 1 92 ? -12.573 5.492 -12.248 1.00 36.81 92 GLY A C 1
ATOM 688 O O . GLY A 1 92 ? -13.791 5.624 -12.273 1.00 36.81 92 GLY A O 1
ATOM 689 N N . ILE A 1 93 ? -11.960 4.826 -11.264 1.00 36.78 93 ILE A N 1
ATOM 690 C CA . ILE A 1 93 ? -12.674 4.268 -10.111 1.00 36.78 93 ILE A CA 1
ATOM 691 C C . ILE A 1 93 ? -11.857 4.543 -8.846 1.00 36.78 93 ILE A C 1
ATOM 693 O O . ILE A 1 93 ? -10.680 4.185 -8.779 1.00 36.78 93 ILE A O 1
ATOM 697 N N . LEU A 1 94 ? -12.547 5.245 -7.945 1.00 36.06 94 LEU A N 1
ATOM 698 C CA . LEU A 1 94 ? -12.217 5.695 -6.592 1.00 36.06 94 LEU A CA 1
ATOM 699 C C . LEU A 1 94 ? -11.627 4.596 -5.700 1.00 36.06 94 LEU A C 1
ATOM 701 O O . LEU A 1 94 ? -12.093 3.438 -5.813 1.00 36.06 94 LEU A O 1
#

Secondary structure (DSSP, 8-state):
---EEETT-HHHHHHHT-SS--HHHHHHHHHHHHHHTEEEEE--SSEEETTEEESEE-SSEEEEEEEETTEEEEEEEE-TT-SSS-STTS-S--

pLDDT: mean 87.46, std 13.98, range [36.06, 96.56]

Sequence (94 aa):
MVEVIPIEDERIKSILSYPHFLEAHYKKVLSDLTEIGVSGVLSQGGVSLANFKVLGKGCVGIVLLGFLGGNQVALKVLRSDADRKSLGREGGIL